Protein AF-A0A969PW54-F1 (afdb_monomer)

Secondary structure (DSSP, 8-state):
----------------EEEEETTHHHHHHHHHHTT--SPPPEEEEE-SSHHHHHHHHHHHTTSHHHHSPP-

pLDDT: mean 79.85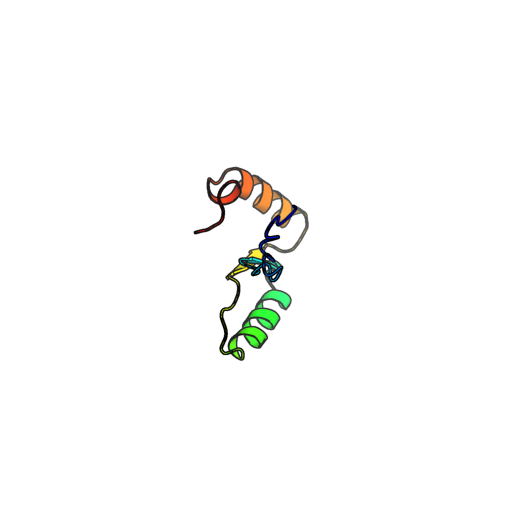, std 17.93, range [38.38, 95.81]

Foldseek 3Di:
DDDPPPPPPPPPPDAQEDEFADDPGLVVVVVVCVVDPDDDHHYHYAYDDDVSNVVVVVVLVVDPCNVDPDD

Radius of gyration: 17.92 Å; Cα contacts (8 Å, |Δi|>4): 46; chains: 1; bounding box: 45×20×53 Å

Solvent-accessible surface area (backbone atoms only — not comparable to full-atom values): 4614 Å² total; per-residue (Å²): 135,88,75,82,78,74,74,77,71,76,82,73,74,78,68,62,68,44,80,32,50,57,55,70,62,39,52,50,49,55,61,57,54,74,74,54,98,64,92,72,51,49,76,42,74,36,61,63,58,73,67,52,33,49,55,49,51,64,53,40,69,73,38,73,63,62,83,38,80,76,129

Mean predicted aligned error: 10.12 Å

Structure (mmCIF, N/CA/C/O backbone):
data_AF-A0A969PW54-F1
#
_entry.id   AF-A0A969PW54-F1
#
loop_
_atom_site.group_PDB
_atom_site.id
_atom_site.type_symbol
_atom_site.label_atom_id
_atom_site.label_alt_id
_atom_site.label_comp_id
_atom_site.label_asym_id
_atom_site.label_entity_id
_atom_site.label_seq_id
_atom_site.pdbx_PDB_ins_code
_atom_site.Cartn_x
_atom_site.Cartn_y
_atom_site.Cartn_z
_atom_site.occupancy
_atom_site.B_iso_or_equiv
_atom_site.auth_seq_id
_atom_site.auth_comp_id
_atom_site.auth_asym_id
_atom_site.auth_atom_id
_atom_site.pdbx_PDB_model_num
ATOM 1 N N . MET A 1 1 ? -31.662 -9.276 -39.808 1.00 38.38 1 MET A N 1
ATOM 2 C CA . MET A 1 1 ? -30.279 -9.325 -40.320 1.00 38.38 1 MET A CA 1
ATOM 3 C C . MET A 1 1 ? -29.411 -8.798 -39.194 1.00 38.38 1 MET A C 1
ATOM 5 O O . MET A 1 1 ? -29.510 -7.630 -38.854 1.00 38.38 1 MET A O 1
ATOM 9 N N . ILE A 1 2 ? -28.757 -9.719 -38.494 1.00 46.97 2 ILE A N 1
ATOM 10 C CA . ILE A 1 2 ? -27.971 -9.470 -37.284 1.00 46.97 2 ILE A CA 1
ATOM 11 C C . ILE A 1 2 ? -26.713 -8.671 -37.624 1.00 46.97 2 ILE A C 1
ATOM 13 O O . ILE A 1 2 ? -26.022 -8.981 -38.590 1.00 46.97 2 ILE A O 1
ATOM 17 N N . SER A 1 3 ? -26.413 -7.656 -36.826 1.00 39.06 3 SER A N 1
ATOM 18 C CA . SER A 1 3 ? -25.071 -7.089 -36.678 1.00 39.06 3 SER A CA 1
ATOM 19 C C . SER A 1 3 ? -25.019 -6.420 -35.311 1.00 39.06 3 SER 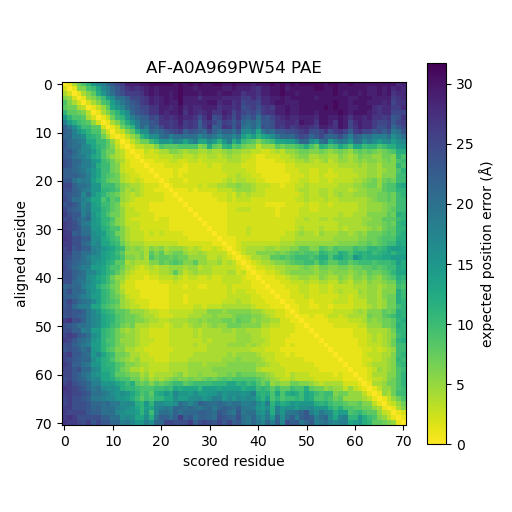A C 1
ATOM 21 O O . SER A 1 3 ? -25.018 -5.200 -35.190 1.00 39.06 3 SER A O 1
ATOM 23 N N . GLU A 1 4 ? -25.041 -7.245 -34.265 1.00 44.72 4 GLU A N 1
ATOM 24 C CA . GLU A 1 4 ? -24.447 -6.854 -32.992 1.00 44.72 4 GLU A CA 1
ATOM 25 C C . GLU A 1 4 ? -22.955 -6.669 -33.262 1.00 44.72 4 GLU A C 1
ATOM 27 O O . GLU A 1 4 ? -22.201 -7.630 -33.421 1.00 44.72 4 GLU A O 1
ATOM 32 N N . THR A 1 5 ? -22.524 -5.419 -33.395 1.00 45.00 5 THR A N 1
ATOM 33 C CA . THR A 1 5 ? -21.113 -5.070 -33.291 1.00 45.00 5 THR A CA 1
ATOM 34 C C . THR A 1 5 ? -20.686 -5.359 -31.860 1.00 45.00 5 THR A C 1
ATOM 36 O O . THR A 1 5 ? -20.815 -4.514 -30.978 1.00 45.00 5 THR A O 1
ATOM 39 N N . TYR A 1 6 ? -20.206 -6.583 -31.635 1.00 45.66 6 TYR A N 1
ATOM 40 C CA . TYR A 1 6 ? -19.350 -6.923 -30.511 1.00 45.66 6 TYR A CA 1
ATOM 41 C C . TYR A 1 6 ? -18.159 -5.969 -30.560 1.00 45.66 6 TYR A C 1
ATOM 43 O O . TYR A 1 6 ? -17.212 -6.158 -31.329 1.00 45.66 6 TYR A O 1
ATOM 51 N N . GLN A 1 7 ? -18.243 -4.899 -29.772 1.00 48.44 7 GLN A N 1
ATOM 52 C CA . GLN A 1 7 ? -17.093 -4.099 -29.406 1.00 48.44 7 GLN A CA 1
ATOM 53 C C . GLN A 1 7 ? -16.126 -5.095 -28.760 1.00 48.44 7 GLN A C 1
ATOM 55 O O . GLN A 1 7 ? -16.371 -5.593 -27.664 1.00 48.44 7 GLN A O 1
ATOM 60 N N . ASN A 1 8 ? -15.092 -5.489 -29.504 1.00 46.62 8 ASN A N 1
ATOM 61 C CA . ASN A 1 8 ? -13.988 -6.270 -28.975 1.00 46.62 8 ASN A CA 1
ATOM 62 C C . ASN A 1 8 ? -13.285 -5.375 -27.957 1.00 46.62 8 ASN A C 1
ATOM 64 O O . ASN A 1 8 ? -12.347 -4.650 -28.294 1.00 46.62 8 ASN A O 1
ATOM 68 N N . ASP A 1 9 ? -13.793 -5.378 -26.728 1.00 54.91 9 ASP A N 1
ATOM 69 C CA . ASP A 1 9 ? -13.118 -4.792 -25.590 1.00 54.91 9 ASP A CA 1
ATOM 70 C C . ASP A 1 9 ? -11.754 -5.462 -25.527 1.00 54.91 9 ASP A C 1
ATOM 72 O O . ASP A 1 9 ? -11.636 -6.653 -25.256 1.00 54.91 9 ASP A O 1
ATOM 76 N N . ASN A 1 10 ? -10.714 -4.709 -25.868 1.00 51.81 10 ASN A N 1
ATOM 77 C CA . ASN A 1 10 ? -9.332 -5.120 -25.713 1.00 51.81 10 ASN A CA 1
ATOM 78 C C . ASN A 1 10 ? -9.149 -5.553 -24.246 1.00 51.81 10 ASN A C 1
ATOM 80 O O . ASN A 1 10 ? -9.034 -4.709 -23.360 1.00 51.81 10 ASN A O 1
ATOM 84 N N . ILE A 1 11 ? -9.137 -6.866 -23.982 1.00 56.16 11 ILE A N 1
ATOM 85 C CA . ILE A 1 11 ? -9.117 -7.497 -22.642 1.00 56.16 11 ILE A CA 1
ATOM 86 C C . ILE A 1 11 ? -7.786 -7.240 -21.894 1.00 56.16 11 ILE A C 1
ATOM 88 O O . ILE A 1 11 ? -7.486 -7.853 -20.871 1.00 56.16 11 ILE A O 1
ATOM 92 N N . PHE A 1 12 ? -6.959 -6.291 -22.333 1.00 57.28 12 PHE A N 1
ATOM 93 C CA . PHE A 1 12 ? -5.782 -5.866 -21.584 1.00 57.28 12 PHE A CA 1
ATOM 94 C C . PHE A 1 12 ? -6.204 -4.987 -20.408 1.00 57.28 12 PHE A C 1
ATOM 96 O O . PHE A 1 12 ? -6.120 -3.759 -20.430 1.00 57.28 12 PHE A O 1
ATOM 103 N N . LYS A 1 13 ? -6.672 -5.645 -19.347 1.00 67.50 13 LYS A N 1
ATOM 104 C CA . LYS A 1 13 ? -6.967 -5.014 -18.067 1.00 67.50 13 LYS A CA 1
ATOM 105 C C . LYS A 1 13 ? -5.659 -4.470 -17.497 1.00 67.50 13 LYS A C 1
ATOM 107 O O . LYS A 1 13 ? -4.820 -5.217 -16.994 1.00 67.50 13 LYS A O 1
ATOM 112 N N . LYS A 1 14 ? -5.472 -3.156 -17.615 1.00 82.31 14 LYS A N 1
ATOM 113 C CA . LYS A 1 14 ? -4.327 -2.448 -17.049 1.00 82.31 14 LYS A CA 1
ATOM 114 C C . LYS A 1 14 ? -4.309 -2.659 -15.536 1.00 82.31 14 LYS A C 1
ATOM 116 O O . LYS A 1 14 ? -5.284 -2.362 -14.850 1.00 82.31 14 LYS A O 1
ATOM 121 N N . ILE A 1 15 ? -3.196 -3.173 -15.025 1.00 84.31 15 ILE A N 1
ATOM 122 C CA . ILE A 1 15 ? -2.966 -3.276 -13.585 1.00 84.31 15 ILE A CA 1
ATOM 123 C C . ILE A 1 15 ? -2.643 -1.868 -13.085 1.00 84.31 15 ILE A C 1
ATOM 125 O O . ILE A 1 15 ? -1.686 -1.252 -13.546 1.00 84.31 15 ILE A O 1
ATOM 129 N N . GLU A 1 16 ? -3.468 -1.348 -12.179 1.00 85.88 16 GLU A N 1
ATOM 130 C CA . GLU A 1 16 ? -3.312 0.002 -11.623 1.00 85.88 16 GLU A CA 1
ATOM 131 C C . GLU A 1 16 ? -2.433 -0.020 -10.357 1.00 85.88 16 GLU A C 1
ATOM 133 O O . GLU A 1 16 ? -1.565 0.835 -10.191 1.00 85.88 16 GLU A O 1
ATOM 138 N N . PHE A 1 17 ? -2.587 -1.053 -9.516 1.00 87.25 17 PHE A N 1
ATOM 139 C CA . PHE A 1 17 ? -1.928 -1.178 -8.211 1.00 87.25 17 PHE A CA 1
ATOM 140 C C . PHE A 1 17 ? -1.366 -2.584 -7.986 1.00 87.25 17 PHE A C 1
ATOM 142 O O . PHE A 1 17 ? -1.986 -3.576 -8.375 1.00 87.25 17 PHE A O 1
ATOM 149 N N . ILE A 1 18 ? -0.221 -2.677 -7.306 1.00 90.25 18 ILE A N 1
ATOM 150 C CA . ILE A 1 18 ? 0.350 -3.938 -6.815 1.00 90.25 18 ILE A CA 1
ATOM 151 C C . ILE A 1 18 ? 0.686 -3.778 -5.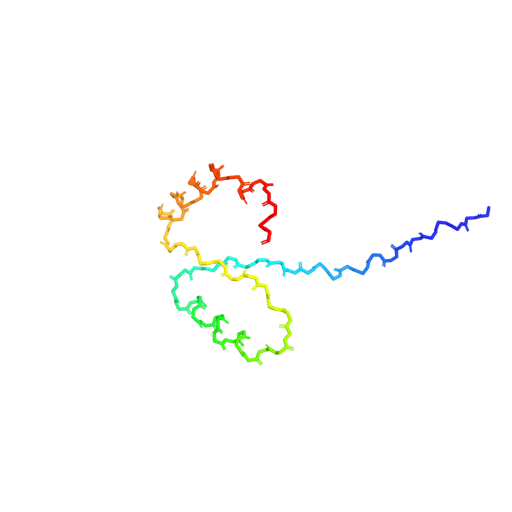334 1.00 90.25 18 ILE A C 1
ATOM 153 O O . ILE A 1 18 ? 1.496 -2.928 -4.967 1.00 90.25 18 ILE A O 1
ATOM 157 N N . PHE A 1 19 ? 0.106 -4.628 -4.488 1.00 91.12 19 PHE A N 1
ATOM 158 C CA . PHE A 1 19 ? 0.439 -4.695 -3.066 1.00 91.12 19 PHE A CA 1
ATOM 159 C C . PHE A 1 19 ? 1.626 -5.626 -2.835 1.00 91.12 19 PHE A C 1
ATOM 161 O O . PHE A 1 19 ? 1.650 -6.742 -3.354 1.00 91.12 19 PHE A O 1
ATOM 168 N N . VAL A 1 20 ? 2.611 -5.180 -2.054 1.00 93.94 20 VAL A N 1
ATOM 169 C CA . VAL A 1 20 ? 3.857 -5.932 -1.842 1.00 93.94 20 VAL A CA 1
ATOM 170 C C . VAL A 1 20 ? 4.274 -5.895 -0.376 1.00 93.94 20 VAL A C 1
ATOM 172 O O . VAL A 1 20 ? 4.342 -4.805 0.192 1.00 93.94 20 VAL A O 1
ATOM 175 N N . PRO A 1 21 ? 4.623 -7.037 0.245 1.00 94.25 21 PRO A N 1
ATOM 176 C CA . PRO A 1 21 ? 5.229 -7.052 1.570 1.00 94.25 21 PRO A CA 1
ATOM 177 C C . PRO A 1 21 ? 6.422 -6.097 1.670 1.00 94.25 21 PRO A C 1
ATOM 179 O O . PRO A 1 21 ? 7.348 -6.104 0.851 1.00 94.25 21 PRO A O 1
ATOM 182 N N . LYS A 1 22 ? 6.390 -5.233 2.684 1.00 92.94 22 LYS A N 1
ATOM 183 C CA . LYS A 1 22 ? 7.450 -4.269 2.953 1.00 92.94 22 LYS A CA 1
ATOM 184 C C . LYS A 1 22 ? 8.705 -5.025 3.366 1.00 92.94 22 LYS A C 1
ATOM 186 O O . LYS A 1 22 ? 8.797 -5.503 4.486 1.00 92.94 22 LYS A O 1
ATOM 191 N N . GLY A 1 23 ? 9.700 -5.072 2.493 1.00 92.19 23 GLY A N 1
ATOM 192 C CA . GLY A 1 23 ? 10.883 -5.876 2.760 1.00 92.19 23 GLY A CA 1
ATOM 193 C C . GLY A 1 23 ? 11.780 -6.020 1.547 1.00 92.19 23 GLY A C 1
ATOM 194 O O . GLY A 1 23 ? 11.980 -5.071 0.779 1.00 92.19 23 GLY A O 1
ATOM 195 N N . ALA A 1 24 ? 12.358 -7.207 1.402 1.00 94.56 24 ALA A N 1
ATOM 196 C CA . ALA A 1 24 ? 13.210 -7.532 0.267 1.00 94.56 24 ALA A CA 1
ATOM 197 C C . ALA A 1 24 ? 12.405 -7.562 -1.042 1.00 94.56 24 ALA A C 1
ATOM 199 O O . ALA A 1 24 ? 12.902 -7.097 -2.067 1.00 94.56 24 ALA A O 1
ATOM 200 N N . GLU A 1 25 ? 11.154 -8.010 -0.978 1.00 94.44 25 GLU A N 1
ATOM 201 C CA . GLU A 1 25 ? 10.201 -8.123 -2.081 1.00 94.44 25 GLU A CA 1
ATOM 202 C C . GLU A 1 25 ? 9.914 -6.749 -2.691 1.00 94.44 25 GLU A C 1
ATOM 204 O O . GLU A 1 25 ? 10.136 -6.540 -3.885 1.00 94.44 25 GLU A O 1
ATOM 209 N N . TYR A 1 26 ? 9.529 -5.774 -1.859 1.00 95.81 26 TYR A N 1
ATOM 210 C CA . TYR A 1 26 ? 9.312 -4.392 -2.298 1.00 95.81 26 TYR A CA 1
ATOM 211 C C . TYR A 1 26 ? 10.555 -3.806 -2.980 1.00 95.81 26 TYR A C 1
ATOM 213 O O . TYR A 1 26 ? 10.470 -3.247 -4.074 1.00 95.81 26 TYR A O 1
ATOM 221 N N . ARG A 1 27 ? 11.743 -3.987 -2.384 1.00 95.50 27 ARG A N 1
ATOM 222 C CA . ARG A 1 27 ? 12.998 -3.488 -2.972 1.00 95.50 27 ARG A CA 1
ATOM 223 C C . ARG A 1 27 ? 13.328 -4.166 -4.300 1.00 95.50 27 ARG A C 1
ATOM 225 O O . ARG A 1 27 ? 13.796 -3.490 -5.217 1.00 95.50 27 ARG A O 1
ATOM 232 N N . ALA A 1 28 ? 13.101 -5.473 -4.410 1.00 95.50 28 ALA A N 1
ATOM 233 C CA . ALA A 1 28 ? 13.346 -6.226 -5.634 1.00 95.50 28 ALA A CA 1
ATOM 234 C C . ALA A 1 28 ? 12.440 -5.743 -6.773 1.00 95.50 28 ALA A C 1
ATOM 236 O O . ALA A 1 28 ? 12.941 -5.485 -7.870 1.00 95.50 28 ALA A O 1
ATOM 237 N N . ILE A 1 29 ? 11.154 -5.531 -6.482 1.00 93.62 29 ILE A N 1
ATOM 238 C CA . ILE A 1 29 ? 10.173 -5.001 -7.433 1.00 93.62 29 ILE A CA 1
ATOM 239 C C . ILE A 1 29 ? 10.561 -3.591 -7.876 1.00 93.62 29 ILE A C 1
ATOM 241 O O . ILE A 1 29 ? 10.753 -3.368 -9.070 1.00 93.62 29 ILE A O 1
ATOM 245 N N . CYS A 1 30 ? 10.795 -2.659 -6.946 1.00 92.56 30 CYS A N 1
ATOM 246 C CA . CYS A 1 30 ? 11.223 -1.304 -7.304 1.00 92.56 30 CYS A CA 1
ATOM 247 C C . CYS A 1 30 ? 12.516 -1.306 -8.136 1.00 92.56 30 CYS A C 1
ATOM 249 O O . CYS A 1 30 ? 12.642 -0.532 -9.082 1.00 92.56 30 CYS A O 1
ATOM 251 N N . ARG A 1 31 ? 13.478 -2.184 -7.823 1.00 94.81 31 ARG A N 1
ATOM 252 C CA . ARG A 1 31 ? 14.728 -2.312 -8.588 1.00 94.81 31 ARG A CA 1
ATOM 253 C C . ARG A 1 31 ? 14.492 -2.818 -10.012 1.00 94.81 31 ARG A C 1
ATOM 255 O O . ARG A 1 31 ? 15.140 -2.315 -10.925 1.00 94.81 31 ARG A O 1
ATOM 262 N N . GLY A 1 32 ? 13.610 -3.800 -10.195 1.00 92.06 32 GLY A N 1
ATOM 263 C CA . GLY A 1 32 ? 13.255 -4.318 -11.518 1.00 92.06 32 GLY A CA 1
ATOM 264 C C . GLY A 1 32 ? 12.497 -3.284 -12.349 1.00 92.06 32 GLY A C 1
ATOM 265 O O . GLY A 1 32 ? 12.883 -2.999 -13.479 1.00 92.06 32 GLY A O 1
ATOM 266 N N . LEU A 1 33 ? 11.482 -2.656 -11.752 1.00 91.50 33 LEU A N 1
ATOM 267 C CA . LEU A 1 33 ? 10.612 -1.689 -12.424 1.00 91.50 33 LEU A CA 1
ATOM 268 C C . LEU A 1 33 ? 11.340 -0.404 -12.835 1.00 91.50 33 LEU A C 1
ATOM 270 O O . LEU A 1 33 ? 11.029 0.148 -13.882 1.00 91.50 33 LEU A O 1
ATOM 274 N N . ARG A 1 34 ? 12.372 0.025 -12.092 1.00 89.06 34 ARG A N 1
ATOM 275 C CA . ARG A 1 34 ? 13.233 1.166 -12.475 1.00 89.06 34 ARG A CA 1
ATOM 276 C C . ARG A 1 34 ? 13.873 1.034 -13.860 1.00 89.06 34 ARG A C 1
ATOM 278 O O . ARG A 1 34 ? 14.333 2.030 -14.401 1.00 89.06 34 ARG A O 1
ATOM 285 N N . ARG A 1 35 ? 13.971 -0.183 -14.399 1.00 88.69 35 ARG A N 1
ATOM 286 C CA . ARG A 1 35 ? 14.605 -0.466 -15.695 1.00 88.69 35 ARG A CA 1
ATOM 287 C C . ARG A 1 35 ? 13.610 -0.472 -16.856 1.00 88.69 35 ARG A C 1
ATOM 289 O O . ARG A 1 35 ? 14.023 -0.671 -17.992 1.00 88.69 35 ARG A O 1
ATOM 296 N N . ILE A 1 36 ? 12.318 -0.303 -16.578 1.00 87.69 36 ILE A N 1
ATOM 297 C CA . ILE A 1 36 ? 11.252 -0.382 -17.574 1.00 87.69 36 ILE A CA 1
ATOM 298 C C . ILE A 1 36 ? 10.855 1.033 -17.988 1.00 87.69 36 ILE A C 1
ATOM 300 O O . ILE A 1 36 ? 10.489 1.848 -17.148 1.00 87.69 36 ILE A O 1
ATOM 304 N N . ASN A 1 37 ? 10.881 1.302 -19.293 1.00 81.31 37 ASN A N 1
ATOM 305 C CA . ASN A 1 37 ? 10.450 2.575 -19.868 1.00 81.31 37 ASN A CA 1
ATOM 306 C C . ASN A 1 37 ? 8.997 2.474 -20.368 1.00 81.31 37 ASN A C 1
ATOM 308 O O . ASN A 1 37 ? 8.714 2.602 -21.556 1.00 81.31 37 ASN A O 1
ATOM 312 N N . ALA A 1 38 ? 8.086 2.144 -19.455 1.00 84.44 38 ALA A N 1
ATOM 313 C CA . ALA A 1 38 ? 6.655 1.998 -19.712 1.00 84.44 38 ALA A CA 1
ATOM 314 C C . ALA A 1 38 ? 5.858 2.524 -18.514 1.00 84.44 38 ALA A C 1
ATOM 316 O O . ALA A 1 38 ? 6.431 2.867 -17.481 1.00 84.44 38 ALA A O 1
ATOM 317 N N . GLN A 1 39 ? 4.531 2.573 -18.628 1.00 84.75 39 GLN A N 1
ATOM 318 C CA . GLN A 1 39 ? 3.694 2.917 -17.486 1.00 84.75 39 GLN A CA 1
ATOM 319 C C . GLN A 1 39 ? 3.757 1.808 -16.431 1.00 84.75 39 GLN A C 1
ATOM 321 O O . GLN A 1 39 ? 3.388 0.664 -16.691 1.00 84.75 39 GLN A O 1
ATOM 326 N N . ILE A 1 40 ? 4.224 2.165 -15.238 1.00 89.00 40 ILE A N 1
ATOM 327 C CA . ILE A 1 40 ? 4.390 1.244 -14.117 1.00 89.00 40 ILE A CA 1
ATOM 328 C C . ILE A 1 40 ? 3.164 1.372 -13.194 1.00 89.00 40 ILE A C 1
ATOM 330 O O . ILE A 1 40 ? 2.753 2.500 -12.910 1.00 89.00 40 ILE A O 1
ATOM 334 N N . PRO A 1 41 ? 2.570 0.259 -12.722 1.00 88.88 41 PRO A N 1
ATOM 335 C CA . PRO A 1 41 ? 1.528 0.301 -11.697 1.00 88.88 41 PRO A CA 1
ATOM 336 C C . PRO A 1 41 ? 2.049 0.910 -10.393 1.00 88.88 41 PRO A C 1
ATOM 338 O O . PRO A 1 41 ? 3.231 0.785 -10.061 1.00 88.88 41 PRO A O 1
ATOM 341 N N . LEU A 1 42 ? 1.165 1.514 -9.601 1.00 89.56 42 LEU A N 1
ATOM 342 C CA . LEU A 1 42 ? 1.546 2.009 -8.284 1.00 89.56 42 LEU A CA 1
ATOM 343 C C . LEU A 1 42 ? 1.852 0.826 -7.353 1.00 89.56 42 LEU A C 1
ATOM 345 O O . LEU A 1 42 ? 1.017 -0.053 -7.135 1.00 89.56 42 LEU A O 1
ATOM 349 N N . ILE A 1 43 ? 3.060 0.808 -6.791 1.00 92.25 43 ILE A N 1
ATOM 350 C CA . ILE A 1 43 ? 3.492 -0.238 -5.861 1.00 92.25 43 ILE A CA 1
ATOM 351 C C . ILE A 1 43 ? 3.190 0.211 -4.434 1.00 92.25 43 ILE A C 1
ATOM 353 O O . ILE A 1 43 ? 3.792 1.162 -3.936 1.00 92.25 43 ILE A O 1
ATOM 357 N N . LEU A 1 44 ? 2.275 -0.491 -3.770 1.00 90.75 44 LEU A N 1
ATOM 358 C CA . LEU A 1 44 ? 1.814 -0.184 -2.421 1.00 90.75 44 LEU A CA 1
ATOM 359 C C . LEU A 1 44 ? 2.451 -1.156 -1.413 1.00 90.75 44 LEU A C 1
ATOM 361 O O . LEU A 1 44 ? 2.168 -2.357 -1.448 1.00 90.75 44 LEU A O 1
ATOM 365 N N . PRO A 1 45 ? 3.329 -0.682 -0.511 1.00 93.06 45 PRO A N 1
ATOM 366 C CA . PRO A 1 45 ? 3.920 -1.542 0.501 1.00 93.06 45 PRO A CA 1
ATOM 367 C C . PRO A 1 45 ? 2.887 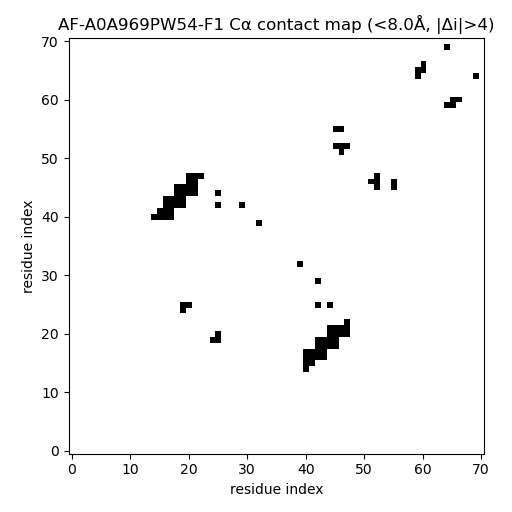-1.901 1.578 1.00 93.06 45 PRO A C 1
ATOM 369 O O . PRO A 1 45 ? 2.280 -1.016 2.178 1.00 93.06 45 PRO A O 1
ATOM 372 N N . ILE A 1 46 ? 2.747 -3.191 1.879 1.00 93.94 46 ILE A N 1
ATOM 373 C CA . ILE A 1 46 ? 1.935 -3.700 2.993 1.00 93.94 46 ILE A CA 1
ATOM 374 C C . ILE A 1 46 ? 2.845 -4.189 4.125 1.00 93.94 46 ILE A C 1
ATOM 376 O O . ILE A 1 46 ? 3.943 -4.687 3.862 1.00 93.94 46 ILE A O 1
ATOM 380 N N . PRO A 1 47 ? 2.452 -4.041 5.398 1.00 94.69 47 PRO A N 1
ATOM 381 C CA . PRO A 1 47 ? 3.268 -4.527 6.504 1.00 94.69 47 PRO A CA 1
ATOM 382 C C . PRO A 1 47 ? 3.407 -6.055 6.476 1.00 94.69 47 PRO A C 1
ATOM 384 O O . PRO A 1 47 ? 2.514 -6.771 6.028 1.00 94.69 47 PRO A O 1
ATOM 387 N N . MET A 1 48 ? 4.544 -6.549 6.969 1.00 91.62 48 MET A N 1
ATOM 388 C CA . MET A 1 48 ? 4.808 -7.983 7.091 1.00 91.62 48 MET A CA 1
ATOM 389 C C . MET A 1 48 ? 4.210 -8.548 8.381 1.00 91.62 48 MET A C 1
ATOM 391 O O . MET A 1 48 ? 4.226 -7.892 9.421 1.00 91.62 48 MET A O 1
ATOM 395 N N . GLY A 1 49 ? 3.762 -9.802 8.318 1.00 91.88 49 GLY A N 1
ATOM 396 C CA . GLY A 1 49 ? 3.202 -10.526 9.457 1.00 91.88 49 GLY A CA 1
ATOM 397 C C . GLY A 1 49 ? 1.695 -10.326 9.611 1.00 91.88 49 GLY A C 1
ATOM 398 O O . GLY A 1 49 ? 1.158 -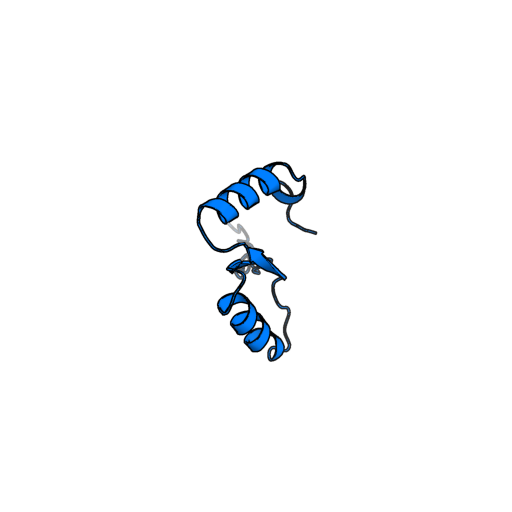9.241 9.396 1.00 91.88 49 GLY A O 1
ATOM 399 N N . VAL A 1 50 ? 1.009 -11.398 10.012 1.00 90.81 50 VAL A N 1
ATOM 400 C CA . VAL A 1 50 ? -0.461 -11.472 10.026 1.00 90.81 50 VAL A CA 1
ATOM 401 C C . VAL A 1 50 ? -1.113 -10.409 10.914 1.00 90.81 50 VAL A C 1
ATOM 403 O O . VAL A 1 50 ? -2.110 -9.818 10.518 1.00 90.81 50 VAL A O 1
ATOM 406 N N . ASN A 1 51 ? -0.520 -10.097 12.070 1.00 95.25 51 ASN A N 1
ATOM 407 C CA . A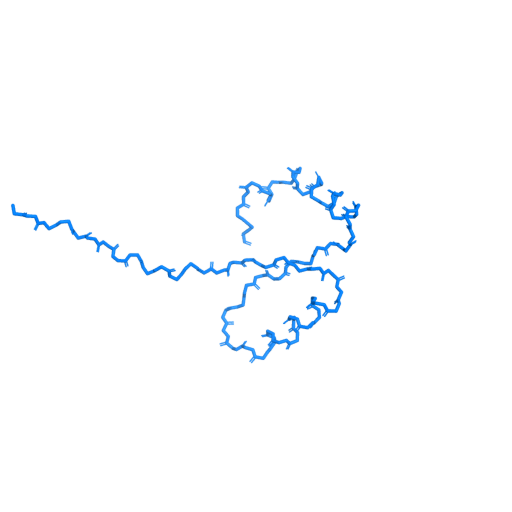SN A 1 51 ? -1.086 -9.128 13.015 1.00 95.25 51 ASN A CA 1
ATOM 408 C C . ASN A 1 51 ? -0.992 -7.692 12.488 1.00 95.25 51 ASN A C 1
ATOM 410 O O . ASN A 1 51 ? -1.973 -6.951 12.511 1.00 95.25 51 ASN A O 1
ATOM 414 N N . ALA A 1 52 ? 0.180 -7.308 11.976 1.00 93.44 52 ALA A N 1
ATOM 415 C CA . ALA A 1 52 ? 0.390 -5.981 11.411 1.00 93.44 52 ALA A CA 1
ATOM 416 C C . ALA A 1 52 ? -0.414 -5.795 10.116 1.00 93.44 52 ALA A C 1
ATOM 418 O O . ALA A 1 52 ? -0.974 -4.724 9.889 1.00 93.44 52 ALA A O 1
ATOM 419 N N . PHE A 1 53 ? -0.521 -6.848 9.299 1.00 92.94 53 PHE A N 1
ATOM 420 C CA . PHE A 1 53 ? -1.353 -6.837 8.100 1.00 92.94 53 PHE A CA 1
ATOM 421 C C . PHE A 1 53 ? -2.840 -6.708 8.427 1.00 92.94 53 PHE A C 1
ATOM 423 O O . PHE A 1 53 ? -3.518 -5.872 7.836 1.00 92.94 53 PHE A O 1
ATOM 430 N N . LYS A 1 54 ? -3.338 -7.443 9.427 1.00 94.19 54 LYS A N 1
ATOM 431 C CA . LYS A 1 54 ? -4.720 -7.315 9.901 1.00 94.19 54 LYS A CA 1
ATOM 432 C C . LYS A 1 54 ? -5.032 -5.891 10.369 1.00 94.19 54 LYS A C 1
ATOM 434 O O . LYS A 1 54 ? -5.982 -5.296 9.872 1.00 94.19 54 LYS A O 1
ATOM 439 N N . ALA A 1 55 ? -4.204 -5.320 11.246 1.00 94.00 55 ALA A N 1
ATOM 440 C CA . ALA A 1 55 ? -4.397 -3.953 11.737 1.00 94.00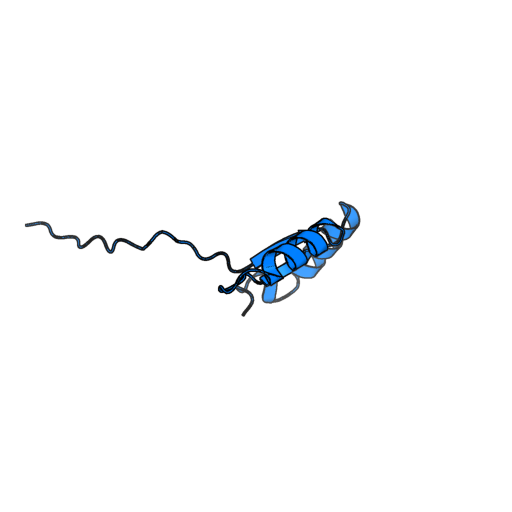 55 ALA A CA 1
ATOM 441 C C . ALA A 1 55 ? -4.358 -2.913 10.602 1.00 94.00 55 ALA A C 1
ATOM 443 O O . ALA A 1 55 ? -5.117 -1.943 10.602 1.00 94.00 55 ALA A O 1
ATOM 444 N N . TYR A 1 56 ? -3.491 -3.125 9.609 1.00 92.00 56 TYR A N 1
ATOM 445 C CA . TYR A 1 56 ? -3.449 -2.294 8.410 1.00 92.00 56 TYR A CA 1
ATOM 446 C C . TYR A 1 56 ? -4.755 -2.368 7.617 1.00 92.00 56 TYR A C 1
ATOM 448 O O . TYR A 1 56 ? -5.305 -1.321 7.291 1.00 92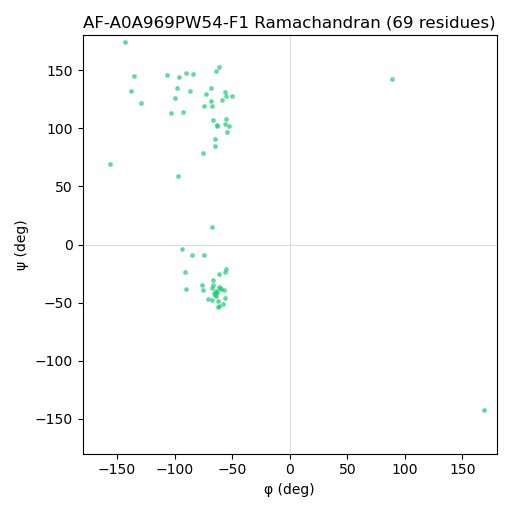.00 56 TYR A O 1
ATOM 456 N N . LEU A 1 57 ? -5.282 -3.568 7.354 1.00 89.69 57 LEU A N 1
ATOM 457 C CA . LEU A 1 57 ? -6.543 -3.736 6.626 1.00 89.69 57 LEU A CA 1
ATOM 458 C C . LEU A 1 57 ? -7.740 -3.152 7.387 1.00 89.69 57 LEU A C 1
ATOM 460 O O . LEU A 1 57 ? -8.566 -2.475 6.781 1.00 89.69 57 LEU A O 1
ATOM 464 N N . GLU A 1 58 ? -7.817 -3.352 8.704 1.00 92.94 58 GLU A N 1
ATOM 465 C CA . GLU A 1 58 ? -8.875 -2.782 9.553 1.00 92.94 58 GLU A CA 1
ATOM 466 C C . GLU A 1 58 ? -8.863 -1.250 9.548 1.00 92.94 58 GLU A C 1
ATOM 468 O O . GLU A 1 58 ? -9.916 -0.613 9.591 1.00 92.94 58 GLU A O 1
ATOM 473 N N . ASN A 1 59 ? -7.678 -0.638 9.497 1.00 90.62 59 ASN A N 1
ATOM 474 C CA . ASN A 1 59 ? -7.558 0.810 9.357 1.00 90.62 59 ASN A CA 1
ATOM 475 C C . ASN A 1 59 ? -7.856 1.269 7.934 1.00 90.62 59 ASN A C 1
ATOM 477 O O . ASN A 1 59 ? -8.518 2.288 7.758 1.00 90.62 59 ASN A O 1
ATOM 481 N N . TRP A 1 60 ? -7.410 0.515 6.930 1.00 87.44 60 TRP A N 1
ATOM 482 C CA . TRP A 1 60 ? -7.646 0.849 5.533 1.00 87.44 60 TRP A CA 1
ATOM 483 C C . TRP A 1 60 ? -9.140 0.831 5.201 1.00 87.44 60 TRP A C 1
ATOM 485 O O . TRP A 1 60 ? -9.622 1.779 4.602 1.00 87.44 60 TRP A O 1
ATOM 495 N N . GLN A 1 61 ? -9.908 -0.138 5.709 1.00 87.56 61 GLN A N 1
ATOM 496 C CA . GLN A 1 61 ? -11.371 -0.188 5.555 1.00 87.56 61 GLN A CA 1
ATOM 497 C C . GLN A 1 61 ? -12.109 1.065 6.049 1.00 87.56 61 GLN A C 1
ATOM 499 O O . GLN A 1 61 ? -13.225 1.334 5.611 1.00 87.56 61 GLN A O 1
ATOM 504 N N . LYS A 1 62 ? -11.507 1.832 6.964 1.00 89.25 62 LYS A N 1
ATOM 505 C CA . LYS A 1 62 ? -12.085 3.074 7.497 1.00 89.25 62 LYS A CA 1
ATOM 506 C C . LYS A 1 62 ? -11.782 4.287 6.615 1.00 89.25 62 LYS A C 1
ATOM 508 O O . LYS A 1 62 ? -12.318 5.364 6.876 1.00 89.25 62 LYS A O 1
ATOM 513 N N . THR A 1 63 ? -10.915 4.155 5.609 1.00 84.06 63 THR A N 1
ATOM 514 C CA . THR A 1 63 ? -10.570 5.253 4.704 1.00 84.06 63 THR A CA 1
ATOM 515 C C . THR A 1 63 ? -11.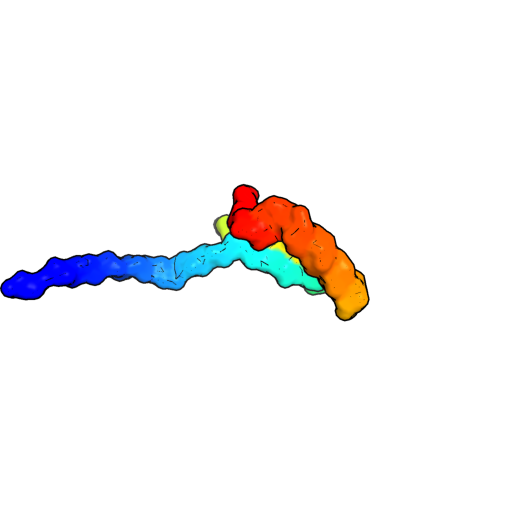504 5.276 3.497 1.00 84.06 63 THR A C 1
ATOM 517 O O . THR A 1 63 ? -11.958 4.247 3.002 1.00 84.06 63 THR A O 1
ATOM 520 N N . GLN A 1 64 ? -11.779 6.479 2.988 1.00 71.94 64 GLN A N 1
ATOM 521 C CA . GLN A 1 64 ? -12.579 6.664 1.771 1.00 71.94 64 GLN A CA 1
ATOM 522 C C . GLN A 1 64 ? -11.916 6.003 0.546 1.00 71.94 64 GLN A C 1
ATOM 524 O O . GLN A 1 64 ? -12.601 5.596 -0.388 1.00 71.94 64 GLN A O 1
ATOM 529 N N . ASP A 1 65 ? -10.591 5.847 0.572 1.00 69.06 65 ASP A N 1
ATOM 530 C CA . ASP A 1 65 ? -9.792 5.234 -0.496 1.00 69.06 65 ASP A CA 1
ATOM 531 C C . ASP A 1 65 ? -9.926 3.705 -0.566 1.00 69.06 65 ASP A C 1
ATOM 533 O O . ASP A 1 65 ? -9.423 3.094 -1.502 1.00 69.06 65 ASP A O 1
ATOM 537 N N . PHE A 1 66 ? -10.564 3.056 0.414 1.00 68.19 66 PHE A N 1
ATOM 538 C CA . PHE A 1 66 ? -10.843 1.617 0.347 1.00 68.19 66 PHE A CA 1
ATOM 539 C C . PHE A 1 66 ? -12.011 1.294 -0.591 1.00 68.19 66 PHE A C 1
ATOM 541 O O . PHE A 1 66 ? -12.006 0.269 -1.269 1.00 68.19 66 PHE A O 1
ATOM 548 N N . LEU A 1 67 ? -13.014 2.175 -0.635 1.00 61.09 67 LEU A N 1
ATOM 549 C CA . LEU A 1 67 ? -14.202 2.021 -1.482 1.00 61.09 67 LEU A CA 1
ATOM 550 C C . LEU A 1 67 ? -14.031 2.677 -2.854 1.00 61.09 67 LEU A C 1
ATOM 552 O O . LEU A 1 67 ? -14.690 2.290 -3.817 1.00 61.09 67 LEU A O 1
ATOM 556 N N . ASN A 1 68 ? -13.141 3.661 -2.945 1.00 58.31 68 ASN A N 1
ATOM 557 C CA . ASN A 1 68 ? -12.837 4.356 -4.183 1.00 58.31 68 ASN A CA 1
ATOM 558 C C . ASN A 1 68 ? -11.605 3.736 -4.843 1.00 58.31 68 ASN A C 1
ATOM 560 O O . ASN A 1 68 ? -10.649 3.368 -4.168 1.00 58.31 68 ASN A O 1
ATOM 564 N N . LYS A 1 69 ? -11.583 3.669 -6.179 1.00 54.75 69 LYS A N 1
ATOM 565 C CA . LYS A 1 69 ? -10.311 3.461 -6.879 1.00 54.75 69 LYS A CA 1
ATOM 566 C C . LYS A 1 69 ? -9.344 4.565 -6.424 1.00 54.75 69 LYS A C 1
ATOM 568 O O . LYS A 1 69 ? -9.747 5.732 -6.488 1.00 54.75 69 LYS A O 1
ATOM 573 N N . PRO A 1 70 ? -8.120 4.241 -5.967 1.00 52.44 70 PRO A N 1
ATOM 574 C CA . PRO A 1 70 ? -7.144 5.275 -5.656 1.00 52.44 70 PRO A CA 1
ATOM 575 C C . PRO A 1 70 ? -6.950 6.138 -6.910 1.00 52.44 70 PRO A C 1
ATOM 577 O O . PRO A 1 70 ? -6.844 5.594 -8.011 1.00 52.44 70 PRO A O 1
ATOM 580 N N . ARG A 1 71 ? -7.019 7.462 -6.750 1.00 50.69 71 ARG A N 1
ATOM 581 C CA . ARG A 1 71 ? -6.901 8.423 -7.857 1.00 50.69 71 ARG A CA 1
ATOM 582 C C . ARG A 1 71 ? -5.487 8.487 -8.418 1.00 50.69 71 ARG A C 1
ATOM 584 O O . ARG A 1 71 ? -4.535 8.321 -7.624 1.00 50.69 71 ARG A O 1
#

Sequence (71 aa):
MISETYQNDNIFKKIEFIFVPKGAEYRAICRGLRRINAQIPLILPIPMGVNAFKAYLENWQKTQDFLNKPR